Protein AF-A0A4T0B466-F1 (afdb_monomer_lite)

Foldseek 3Di:
DVVVVVVVVVVVPDDDDDVVLVQDDDPPGDPVVRDDDPVPDPDDPVNVVVVVVVVCPDPVNVPVVVVVVVVVVVVVVD

Radius of gyration: 26.65 Å; chains: 1; bounding box: 63×24×66 Å

Secondary structure (DSSP, 8-state):
-HHHHHHHHHHHHS----TTTT----TT--GGGSPPPGGG----HHHHHHHHHHHHSSHHHHHHHHHHHHHHHHHH--

Structure (mmCIF, N/CA/C/O backbone):
data_AF-A0A4T0B466-F1
#
_entry.id   AF-A0A4T0B466-F1
#
loop_
_atom_site.group_PDB
_atom_site.id
_atom_site.type_symbol
_atom_site.label_atom_id
_atom_site.label_alt_id
_atom_site.label_comp_id
_atom_site.label_asym_id
_atom_site.label_entity_id
_atom_site.label_seq_id
_atom_site.pdbx_PDB_ins_code
_atom_site.Cartn_x
_atom_site.Cartn_y
_atom_site.Cartn_z
_atom_site.occupancy
_atom_site.B_iso_or_equiv
_atom_site.auth_seq_id
_atom_site.auth_comp_id
_atom_site.auth_asym_id
_atom_site.auth_atom_id
_atom_site.pdbx_PDB_model_num
ATOM 1 N N . MET A 1 1 ? -44.568 15.088 25.591 1.00 51.97 1 MET A N 1
ATOM 2 C CA . MET A 1 1 ? -44.154 13.709 25.957 1.00 51.97 1 MET A CA 1
ATOM 3 C C . MET A 1 1 ? -43.382 12.966 24.852 1.00 51.97 1 MET A C 1
ATOM 5 O O . MET A 1 1 ? -42.551 12.139 25.199 1.00 51.97 1 MET A O 1
ATOM 9 N N . GLY A 1 2 ? -43.569 13.251 23.551 1.00 60.75 2 GLY A N 1
ATOM 10 C CA . GLY A 1 2 ? -42.846 12.553 22.464 1.00 60.75 2 GLY A CA 1
ATOM 11 C C . GLY A 1 2 ? -41.337 12.845 22.341 1.00 60.75 2 GLY A C 1
ATOM 12 O O . GLY A 1 2 ? -40.576 11.972 21.937 1.00 60.75 2 GLY A O 1
ATOM 13 N N . SER A 1 3 ? -40.874 14.030 22.755 1.00 64.62 3 SER A N 1
ATOM 14 C CA . SER A 1 3 ? -39.459 14.436 22.648 1.00 64.62 3 SER A CA 1
ATOM 15 C C . SER A 1 3 ? -38.510 13.668 23.577 1.00 64.62 3 SER A C 1
ATOM 17 O O . SER A 1 3 ? -37.347 13.466 23.236 1.00 64.62 3 SER A O 1
ATOM 19 N N . LEU A 1 4 ? -39.001 13.204 24.731 1.00 66.62 4 LEU A N 1
ATOM 20 C CA . LEU A 1 4 ? -38.206 12.448 25.705 1.00 66.62 4 LEU A CA 1
ATOM 21 C C . LEU A 1 4 ? -37.882 11.039 25.194 1.00 66.62 4 LEU A C 1
ATOM 23 O O . LEU A 1 4 ? -36.747 10.590 25.315 1.00 66.62 4 LEU A O 1
ATOM 27 N N . ARG A 1 5 ? -38.847 10.377 24.539 1.00 71.00 5 ARG A N 1
ATOM 28 C CA . ARG A 1 5 ? -38.630 9.056 23.928 1.00 71.00 5 ARG A CA 1
ATOM 29 C C . ARG A 1 5 ? -37.655 9.115 22.753 1.00 71.00 5 ARG A C 1
ATOM 31 O O . ARG A 1 5 ? -36.822 8.228 22.622 1.00 71.00 5 ARG A O 1
ATOM 38 N N . LEU A 1 6 ? -37.717 10.170 21.937 1.00 70.25 6 LEU A N 1
ATOM 39 C CA . LEU A 1 6 ? -36.784 10.373 20.820 1.00 70.25 6 LEU A CA 1
ATOM 40 C C . LEU A 1 6 ? -35.339 10.570 21.299 1.00 70.25 6 LEU A C 1
ATOM 42 O O . LEU A 1 6 ? -34.417 10.030 20.693 1.00 70.25 6 LEU A O 1
ATOM 46 N N . ARG A 1 7 ? -35.135 11.290 22.410 1.00 70.44 7 ARG A N 1
ATOM 47 C CA . ARG A 1 7 ? -33.807 11.456 23.024 1.00 70.44 7 ARG A CA 1
ATOM 48 C C . ARG A 1 7 ? -33.247 10.136 23.555 1.00 70.44 7 ARG A C 1
ATOM 50 O O . ARG A 1 7 ? -32.108 9.809 23.251 1.00 70.44 7 ARG A O 1
ATOM 57 N N . GLN A 1 8 ? -34.070 9.347 24.245 1.00 73.88 8 GLN A N 1
ATOM 58 C CA . GLN A 1 8 ? -33.668 8.031 24.756 1.00 73.88 8 GLN A CA 1
ATOM 59 C C . GLN A 1 8 ? -33.347 7.030 23.640 1.00 73.88 8 GLN A C 1
ATOM 61 O O . GLN A 1 8 ? 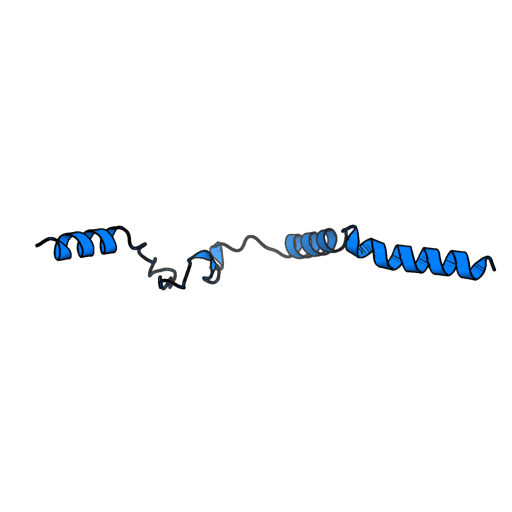-32.451 6.201 23.788 1.00 73.88 8 GLN A O 1
ATOM 66 N N . LEU A 1 9 ? -34.068 7.094 22.516 1.00 73.75 9 LEU A N 1
ATOM 67 C CA . LEU A 1 9 ? -33.771 6.257 21.355 1.00 73.75 9 LEU A CA 1
ATOM 68 C C . LEU A 1 9 ? -32.438 6.664 20.713 1.00 73.75 9 LEU A C 1
ATOM 70 O O . LEU A 1 9 ? -31.636 5.801 20.376 1.00 73.75 9 LEU A O 1
ATOM 74 N N . LYS A 1 10 ? -32.185 7.973 20.597 1.00 70.56 10 LYS A N 1
ATOM 75 C CA . LYS A 1 10 ? -30.934 8.518 20.061 1.00 70.56 10 LYS A CA 1
ATOM 76 C C . LYS A 1 10 ? -29.727 8.107 20.908 1.00 70.56 10 LYS A C 1
ATOM 78 O O . LYS A 1 10 ? -28.750 7.639 20.343 1.00 70.56 10 LYS A O 1
ATOM 83 N N . GLU A 1 11 ? -29.815 8.204 22.233 1.00 69.50 11 GLU A N 1
ATOM 84 C CA . GLU A 1 11 ? -28.746 7.763 23.146 1.00 69.50 11 GLU A CA 1
ATOM 85 C C . GLU A 1 11 ? -28.475 6.258 23.071 1.00 69.50 11 GLU A C 1
ATOM 87 O O . GLU A 1 11 ? -27.328 5.837 23.157 1.00 69.50 11 GLU A O 1
ATOM 92 N N . LYS A 1 12 ? -29.512 5.428 22.895 1.00 68.31 12 LYS A N 1
ATOM 93 C CA . LYS A 1 12 ? -29.331 3.973 22.750 1.00 68.31 12 LYS A CA 1
ATOM 94 C C . LYS A 1 12 ? -28.736 3.563 21.405 1.00 68.31 12 LYS A C 1
ATOM 96 O O . LYS A 1 12 ? -28.124 2.505 21.322 1.00 68.31 12 LYS A O 1
ATOM 101 N N . VAL A 1 13 ? -28.962 4.362 20.365 1.00 74.44 13 VAL A N 1
ATOM 102 C CA . VAL A 1 13 ? -28.423 4.134 19.017 1.00 74.44 13 VAL A CA 1
ATOM 103 C C . VAL A 1 13 ? -27.025 4.741 18.866 1.00 74.44 13 VAL A C 1
ATOM 105 O O . VAL A 1 13 ? -26.266 4.307 18.003 1.00 74.44 13 VAL A O 1
ATOM 108 N N . GLN A 1 14 ? -26.657 5.715 19.705 1.00 68.31 14 GLN A N 1
ATOM 109 C CA . GLN A 1 14 ? -25.300 6.244 19.735 1.00 68.31 14 GLN A CA 1
ATOM 110 C C . GLN A 1 14 ? -24.314 5.138 20.120 1.00 68.31 14 GLN A C 1
ATOM 112 O O . GLN A 1 14 ? -24.407 4.522 21.181 1.00 68.31 14 GLN A O 1
ATOM 117 N N . LEU A 1 15 ? -23.366 4.895 19.217 1.00 64.00 15 LEU A N 1
ATOM 118 C CA . LEU A 1 15 ? -22.254 3.984 19.432 1.00 64.00 15 LEU A CA 1
ATOM 119 C C . LEU A 1 15 ? -21.442 4.502 20.617 1.00 64.00 15 LEU A C 1
ATOM 121 O O . LEU A 1 15 ? -20.868 5.588 20.554 1.00 64.00 15 LEU A O 1
ATOM 125 N N . LYS A 1 16 ? -21.412 3.734 21.708 1.00 60.97 16 LYS A N 1
ATOM 126 C CA . LYS A 1 16 ? -20.511 4.027 22.820 1.00 60.97 16 LYS A CA 1
ATOM 127 C C . LYS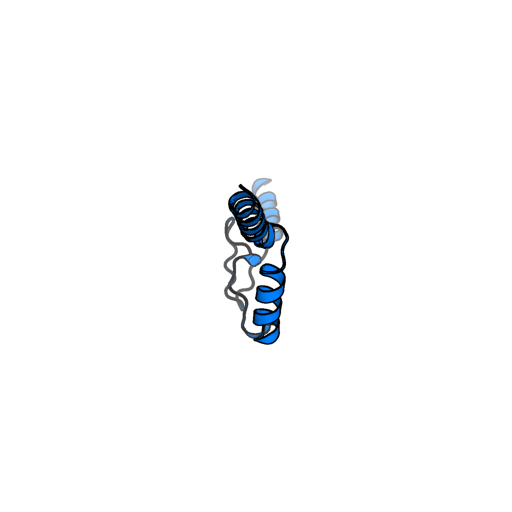 A 1 16 ? -19.074 3.835 22.335 1.00 60.97 16 LYS A C 1
ATOM 129 O O . LYS A 1 16 ? -18.732 2.765 21.824 1.00 60.97 16 LYS A O 1
ATOM 134 N N . GLY A 1 17 ? -18.280 4.897 22.437 1.00 59.72 17 GLY A N 1
ATOM 135 C CA . GLY A 1 17 ? -16.828 4.827 22.307 1.00 59.72 17 GLY A CA 1
ATOM 136 C C . GLY A 1 17 ? -16.249 3.999 23.439 1.00 59.72 17 GLY A C 1
ATOM 137 O O . GLY A 1 17 ? -16.824 3.964 24.528 1.00 59.72 17 GLY A O 1
ATOM 138 N N . ASP A 1 18 ? -15.165 3.291 23.152 1.00 62.62 18 ASP A N 1
ATOM 139 C CA . ASP A 1 18 ? -14.412 2.590 24.181 1.00 62.62 18 ASP A CA 1
ATOM 140 C C . ASP A 1 18 ? -13.420 3.578 24.816 1.00 62.62 18 ASP A C 1
ATOM 142 O O . ASP A 1 18 ? -12.518 4.082 24.140 1.00 62.62 18 ASP A O 1
ATOM 146 N N . GLU A 1 19 ? -13.626 3.926 26.091 1.00 59.22 19 GLU A N 1
ATOM 147 C CA . GLU A 1 19 ? -12.772 4.899 26.794 1.00 59.22 19 GLU A CA 1
ATOM 148 C C . GLU A 1 19 ? -11.363 4.340 27.051 1.00 59.22 19 GLU A C 1
ATOM 150 O O . GLU A 1 19 ? -10.397 5.104 27.073 1.00 59.22 19 GLU A O 1
ATOM 155 N N . ASP A 1 20 ? -11.225 3.013 27.143 1.00 59.47 20 ASP A N 1
ATOM 156 C CA . ASP A 1 20 ? -9.945 2.332 27.367 1.00 59.47 20 ASP A CA 1
ATOM 157 C C . ASP A 1 20 ? -8.990 2.476 26.163 1.00 59.47 20 ASP A C 1
ATOM 159 O O . ASP A 1 20 ? -7.771 2.582 26.326 1.00 59.47 20 ASP A O 1
ATOM 163 N N . GLU A 1 21 ? -9.535 2.570 24.946 1.00 60.75 21 GLU A N 1
ATOM 164 C CA . GLU A 1 21 ? -8.778 2.783 23.704 1.00 60.75 21 GLU A CA 1
ATOM 165 C C . GLU A 1 21 ? -8.703 4.270 23.284 1.00 60.75 21 GLU A C 1
ATOM 167 O O . GLU A 1 21 ? -8.230 4.581 22.191 1.00 60.75 21 GLU A O 1
ATOM 172 N N . HIS A 1 22 ? -9.101 5.206 24.163 1.00 58.34 22 HIS A N 1
ATOM 173 C CA . HIS A 1 22 ? -9.150 6.654 23.889 1.00 58.34 22 HIS A CA 1
ATOM 174 C C . HIS A 1 22 ? -9.980 7.003 22.637 1.00 58.34 22 HIS A C 1
ATOM 176 O O . HIS A 1 22 ? -9.682 7.964 21.917 1.00 58.34 22 HIS A O 1
ATOM 182 N N . GLU A 1 23 ? -11.042 6.238 22.368 1.00 61.31 23 GLU A N 1
ATOM 183 C CA . GLU A 1 23 ? -11.872 6.438 21.186 1.00 61.31 23 GLU A CA 1
ATOM 184 C C . GLU A 1 23 ? -12.935 7.515 21.430 1.00 61.31 23 GLU A C 1
ATOM 186 O O . GLU A 1 23 ? -14.031 7.245 21.924 1.00 61.31 23 GLU A O 1
ATOM 191 N N . GLN A 1 24 ? -12.639 8.765 21.060 1.00 59.56 24 GLN A N 1
ATOM 192 C CA . GLN A 1 24 ? -13.661 9.812 21.040 1.00 59.56 24 GLN A CA 1
ATOM 193 C C . GLN A 1 24 ? -14.591 9.605 19.841 1.00 59.56 24 GLN A C 1
ATOM 195 O O . GLN A 1 24 ? -14.174 9.738 18.689 1.00 59.56 24 GLN A O 1
ATOM 200 N N . VAL A 1 25 ? -15.858 9.290 20.112 1.00 56.94 25 VAL A N 1
ATOM 201 C CA . VAL A 1 25 ? -16.891 9.118 19.082 1.00 56.94 25 VAL A CA 1
ATOM 202 C C . VAL A 1 25 ? -17.639 10.437 18.911 1.00 56.94 25 VAL A C 1
ATOM 204 O O . VAL A 1 25 ? -18.565 10.753 19.656 1.00 56.94 25 VAL A O 1
ATOM 207 N N . ASP A 1 26 ? -17.217 11.214 17.920 1.00 63.66 26 ASP A N 1
ATOM 208 C CA . ASP A 1 26 ? -17.948 12.369 17.393 1.00 63.66 26 ASP A CA 1
ATOM 209 C C . ASP A 1 26 ? -18.559 12.002 16.030 1.00 63.66 26 ASP A C 1
ATOM 211 O O . ASP A 1 26 ? -18.150 11.026 15.404 1.00 63.66 26 ASP A O 1
ATOM 215 N N . SER A 1 27 ? -19.508 12.789 15.518 1.00 67.12 27 SER A N 1
ATOM 216 C CA . SER A 1 27 ? -20.118 12.578 14.193 1.00 67.12 27 SER A CA 1
ATOM 217 C C . SER A 1 27 ? -19.098 12.527 13.041 1.00 67.12 27 SER A C 1
ATOM 219 O O . SER A 1 27 ? -19.452 12.097 11.944 1.00 67.12 27 SER A O 1
ATOM 221 N N . TRP A 1 28 ? -17.864 12.979 13.280 1.00 65.06 28 TRP A N 1
ATOM 222 C CA . TRP A 1 28 ? -16.749 13.019 12.332 1.00 65.06 28 TRP A CA 1
ATOM 223 C C . TRP A 1 28 ? -15.591 12.083 12.699 1.00 65.06 28 TRP A C 1
ATOM 225 O O . TRP A 1 28 ? -14.628 11.983 11.942 1.00 65.06 28 TRP A O 1
ATOM 235 N N . SER A 1 29 ? -15.667 11.408 13.848 1.00 65.69 29 SER A N 1
ATOM 236 C CA . SER A 1 29 ? -14.620 10.519 14.348 1.00 65.69 29 SER A CA 1
ATOM 237 C C . SER A 1 29 ? -15.120 9.079 14.304 1.00 65.69 29 SER A C 1
ATOM 239 O O . SER A 1 29 ? -16.009 8.685 15.059 1.00 65.69 29 SER A O 1
ATOM 241 N N . ASN A 1 30 ? -14.571 8.301 13.371 1.00 72.56 30 ASN A N 1
ATOM 242 C CA . ASN A 1 30 ? -14.850 6.876 13.226 1.00 72.56 30 ASN A CA 1
ATOM 243 C C . ASN A 1 30 ? -13.726 6.053 13.868 1.00 72.56 30 ASN A C 1
ATOM 245 O O . ASN A 1 30 ? -12.572 6.478 13.850 1.00 72.56 30 ASN A O 1
ATOM 249 N N . ARG A 1 31 ? -14.044 4.846 14.351 1.00 67.50 31 ARG A N 1
ATOM 250 C CA . ARG A 1 31 ? -13.064 3.928 14.959 1.00 67.50 31 ARG A CA 1
ATOM 251 C C . ARG A 1 31 ? -11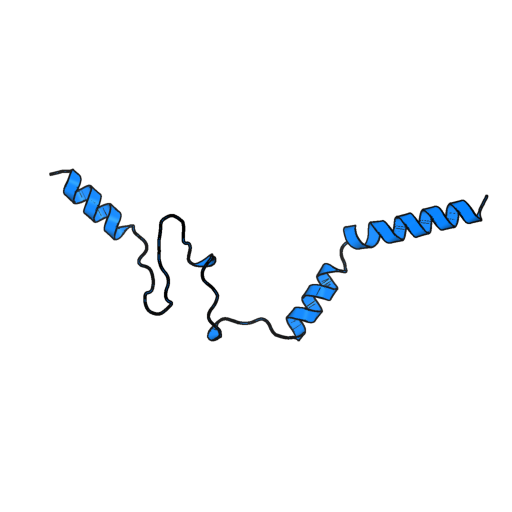.899 3.597 14.018 1.00 67.50 31 ARG A C 1
ATOM 253 O O . ARG A 1 31 ? -10.770 3.451 14.463 1.00 67.50 31 ARG A O 1
ATOM 260 N N . ASP A 1 32 ? -12.146 3.580 12.707 1.00 71.81 32 ASP A N 1
ATOM 261 C CA . ASP A 1 32 ? -11.115 3.320 11.688 1.00 71.81 32 ASP A CA 1
ATOM 262 C C . ASP A 1 32 ? -10.083 4.455 11.535 1.00 71.81 32 ASP A C 1
ATOM 264 O O . ASP A 1 32 ? -9.014 4.243 10.965 1.00 71.81 32 ASP A O 1
ATOM 268 N N . LEU A 1 33 ? -10.393 5.669 12.008 1.00 74.38 33 LEU A N 1
ATOM 269 C CA . LEU A 1 33 ? -9.487 6.825 11.955 1.00 74.38 33 LEU A CA 1
ATOM 270 C C . LEU A 1 33 ? -8.543 6.883 13.163 1.00 74.38 33 LEU A C 1
ATOM 272 O O . LEU A 1 33 ? -7.608 7.686 13.185 1.00 74.38 33 LEU A O 1
ATOM 276 N N . ILE A 1 34 ? -8.797 6.057 14.174 1.00 75.81 34 ILE A N 1
ATOM 277 C CA . ILE A 1 34 ? -8.047 6.039 15.423 1.00 75.81 34 ILE A CA 1
ATOM 278 C C . ILE A 1 34 ? -6.757 5.248 15.191 1.00 75.81 34 ILE A C 1
ATOM 280 O O . ILE A 1 34 ? -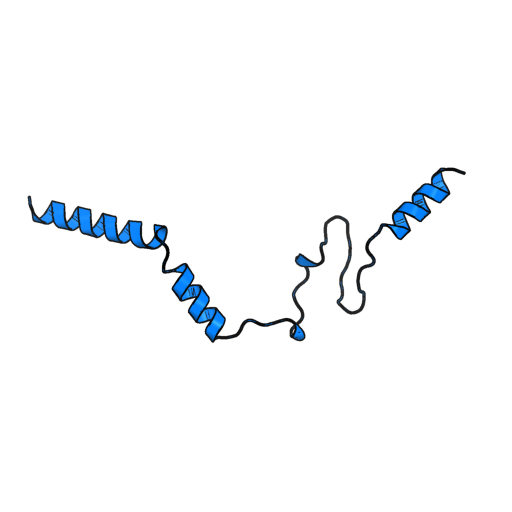6.781 4.190 14.552 1.00 75.81 34 ILE A O 1
ATOM 284 N N . PRO A 1 35 ? -5.597 5.747 15.656 1.00 76.62 35 PRO A N 1
ATOM 285 C CA . PRO A 1 35 ? -4.336 5.049 15.459 1.00 76.62 35 PRO A CA 1
ATOM 286 C C . PRO A 1 35 ? -4.386 3.652 16.086 1.00 76.62 35 PRO A C 1
ATOM 288 O O . PRO A 1 35 ? -4.723 3.492 17.257 1.00 76.62 35 PRO A O 1
ATOM 291 N N . LEU A 1 36 ? -4.007 2.636 15.305 1.00 77.75 36 LEU A N 1
ATOM 292 C CA . LEU A 1 36 ? -4.047 1.252 15.770 1.00 77.75 36 LEU A CA 1
ATOM 293 C C . LEU A 1 36 ? -3.090 1.024 16.955 1.00 77.75 36 LEU A C 1
ATOM 295 O O . LEU A 1 36 ? -1.908 1.391 16.867 1.00 77.75 36 LEU A O 1
ATOM 299 N N . PRO A 1 37 ? -3.542 0.344 18.026 1.00 81.62 37 PRO A N 1
ATOM 300 C CA . PRO A 1 37 ? -2.692 0.029 19.163 1.00 81.62 37 PRO A CA 1
ATOM 301 C C . PRO A 1 37 ? -1.575 -0.954 18.764 1.00 81.62 37 PRO A C 1
ATOM 303 O O . PRO A 1 37 ? -1.757 -1.775 17.856 1.00 81.62 37 PRO A O 1
ATOM 306 N N . PRO A 1 38 ? -0.415 -0.938 19.454 1.00 80.81 38 PRO A N 1
ATOM 307 C CA . PRO A 1 38 ? 0.724 -1.800 19.122 1.00 80.81 38 PRO A CA 1
ATOM 308 C C . PRO A 1 38 ? 0.402 -3.302 19.110 1.00 80.81 38 PRO A C 1
ATOM 310 O O . PRO A 1 38 ? 1.002 -4.040 18.332 1.00 80.81 38 PRO A O 1
ATOM 313 N N . SER A 1 39 ? -0.563 -3.747 19.921 1.00 83.50 39 SER A N 1
ATOM 314 C CA . SER A 1 39 ? -1.034 -5.140 19.989 1.00 83.50 39 SER A CA 1
ATOM 315 C C . SER A 1 39 ? -1.694 -5.634 18.698 1.00 83.50 39 SER A C 1
ATOM 317 O O . SER A 1 39 ? -1.674 -6.831 18.424 1.00 83.50 39 SER A O 1
ATOM 319 N N . ARG A 1 40 ? -2.252 -4.729 17.883 1.00 83.06 40 ARG A N 1
ATOM 320 C CA . ARG A 1 40 ? -2.926 -5.049 16.614 1.00 83.06 40 ARG A CA 1
ATOM 321 C C . ARG A 1 40 ? -2.013 -4.909 15.389 1.00 83.06 40 ARG A C 1
ATOM 323 O O . ARG A 1 40 ? -2.466 -5.078 14.258 1.00 83.06 40 ARG A O 1
ATOM 330 N N . ARG A 1 41 ? -0.719 -4.618 15.574 1.00 87.31 41 ARG A N 1
ATOM 331 C CA . ARG A 1 41 ? 0.232 -4.455 14.464 1.00 87.31 41 ARG A CA 1
ATOM 332 C C . ARG A 1 41 ? 0.704 -5.812 13.937 1.00 87.31 41 ARG A C 1
ATOM 334 O O . ARG A 1 41 ? 1.607 -6.425 14.493 1.00 87.31 41 ARG A O 1
ATOM 341 N N . THR A 1 42 ? 0.142 -6.239 12.811 1.00 89.88 42 THR A N 1
ATOM 342 C CA . THR A 1 42 ? 0.548 -7.466 12.099 1.00 89.88 42 THR A CA 1
ATOM 343 C C . THR A 1 42 ? 1.659 -7.239 11.067 1.00 89.88 42 THR A C 1
ATOM 345 O O . THR A 1 42 ? 2.257 -8.192 10.577 1.00 89.88 42 THR A O 1
ATOM 348 N N . TRP A 1 43 ? 1.967 -5.981 10.736 1.00 90.88 43 TRP A N 1
ATOM 349 C CA . TRP A 1 43 ? 2.977 -5.634 9.736 1.00 90.88 43 TRP A CA 1
ATOM 350 C C . TRP A 1 43 ? 4.395 -5.640 10.310 1.00 90.88 43 TRP A C 1
ATOM 352 O O . TRP A 1 43 ? 4.731 -4.848 11.190 1.00 90.88 43 TRP A O 1
ATOM 362 N N . GLY A 1 44 ? 5.234 -6.509 9.749 1.00 90.19 44 GLY A N 1
ATOM 363 C CA . GLY A 1 44 ? 6.674 -6.579 9.994 1.00 90.19 44 GLY A CA 1
ATOM 364 C C . GLY A 1 44 ? 7.493 -6.298 8.732 1.00 90.19 44 GLY A C 1
ATOM 365 O O . GLY A 1 44 ? 6.953 -6.007 7.664 1.00 90.19 44 GLY A O 1
ATOM 366 N N . TRP A 1 45 ? 8.814 -6.438 8.838 1.00 93.44 45 TRP A N 1
ATOM 367 C CA . TRP A 1 45 ? 9.750 -6.139 7.748 1.00 93.44 45 TRP A CA 1
ATOM 368 C C . TRP A 1 45 ? 9.481 -6.934 6.466 1.00 93.44 45 TRP A C 1
ATOM 370 O O . TRP A 1 45 ? 9.522 -6.367 5.380 1.00 93.44 45 TRP A O 1
ATOM 380 N N . PHE A 1 46 ? 9.144 -8.224 6.570 1.00 93.69 46 PHE A N 1
ATOM 381 C CA . PHE A 1 46 ? 8.832 -9.04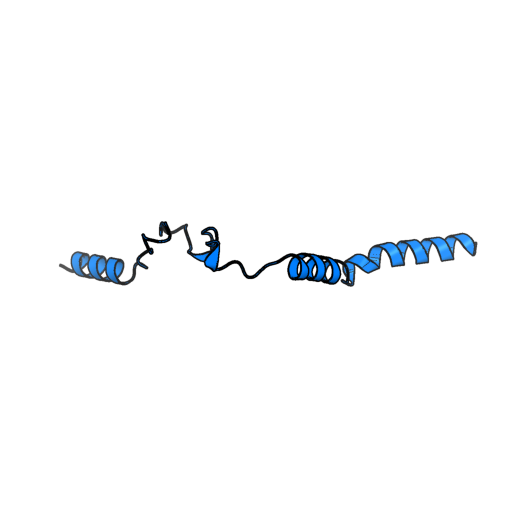3 5.392 1.00 93.69 46 PHE A CA 1
ATOM 382 C C . PHE A 1 46 ? 7.609 -8.519 4.627 1.00 93.69 46 PHE A C 1
ATOM 384 O O . PHE A 1 46 ? 7.637 -8.428 3.403 1.00 93.69 46 PHE A O 1
ATOM 391 N N . HIS A 1 47 ? 6.562 -8.112 5.349 1.00 93.56 47 HIS A N 1
ATOM 392 C CA . HIS A 1 47 ? 5.371 -7.516 4.746 1.00 93.56 47 HIS A CA 1
ATOM 393 C C . HIS A 1 47 ? 5.693 -6.186 4.066 1.00 93.56 47 HIS A C 1
ATOM 395 O O . HIS A 1 47 ? 5.213 -5.941 2.965 1.00 93.56 47 HIS A O 1
ATOM 401 N N . PHE A 1 48 ? 6.558 -5.370 4.676 1.00 92.06 48 PHE A N 1
ATOM 402 C CA . PHE A 1 48 ? 7.037 -4.129 4.072 1.00 92.06 48 PHE A CA 1
ATOM 403 C C . PHE A 1 48 ? 7.739 -4.390 2.735 1.00 92.06 48 PHE A C 1
ATOM 405 O O . PHE A 1 48 ? 7.340 -3.829 1.716 1.00 92.06 48 PHE A O 1
ATOM 412 N N . PHE A 1 49 ? 8.732 -5.283 2.708 1.00 95.94 49 PHE A N 1
ATOM 413 C CA . PHE A 1 49 ? 9.441 -5.610 1.469 1.00 95.94 49 PHE A CA 1
ATOM 414 C C . PHE A 1 49 ? 8.511 -6.225 0.419 1.00 95.94 49 PHE A C 1
ATOM 416 O O . PHE A 1 49 ? 8.488 -5.757 -0.717 1.00 95.94 49 PHE A O 1
ATOM 423 N N . GLY A 1 50 ? 7.694 -7.212 0.800 1.00 95.25 50 GLY A N 1
ATOM 424 C CA . GLY A 1 50 ? 6.747 -7.858 -0.108 1.00 95.25 50 GLY A CA 1
ATOM 425 C C . GLY A 1 50 ? 5.750 -6.875 -0.722 1.00 95.25 50 GLY A C 1
ATOM 426 O O . GLY A 1 50 ? 5.516 -6.911 -1.929 1.00 95.25 50 GLY A O 1
ATOM 427 N N . TYR A 1 51 ? 5.219 -5.948 0.079 1.00 94.38 51 TYR A N 1
ATOM 428 C CA . TYR A 1 51 ? 4.328 -4.894 -0.398 1.00 94.38 51 TYR A CA 1
ATOM 429 C C . TYR A 1 51 ? 4.995 -4.011 -1.449 1.00 94.38 51 TYR A C 1
ATOM 431 O O . TYR A 1 51 ? 4.430 -3.810 -2.520 1.00 94.38 51 TYR A O 1
ATOM 439 N N . TRP A 1 52 ? 6.208 -3.522 -1.188 1.00 94.38 52 TRP A N 1
ATOM 440 C CA . TRP A 1 52 ? 6.908 -2.648 -2.131 1.00 94.38 52 TRP A CA 1
ATOM 441 C C . TRP A 1 52 ? 7.298 -3.357 -3.424 1.00 94.38 52 TRP A C 1
ATOM 443 O O . TRP A 1 52 ? 7.198 -2.764 -4.502 1.00 94.38 52 TRP A O 1
ATOM 453 N N . THR A 1 53 ? 7.689 -4.629 -3.341 1.00 94.81 53 THR A N 1
ATOM 454 C CA . THR A 1 53 ? 7.953 -5.453 -4.523 1.00 94.81 53 THR A CA 1
ATOM 455 C C . THR A 1 53 ? 6.690 -5.612 -5.365 1.00 94.81 53 THR A C 1
ATOM 457 O O . THR A 1 53 ? 6.713 -5.290 -6.549 1.00 94.81 53 THR A O 1
ATOM 460 N N . LEU A 1 54 ? 5.572 -6.032 -4.768 1.00 93.44 54 LEU A N 1
ATOM 461 C CA . LEU A 1 54 ? 4.309 -6.217 -5.492 1.00 93.44 54 LEU A CA 1
ATOM 462 C C . LEU A 1 54 ? 3.757 -4.900 -6.042 1.00 93.44 54 LEU A C 1
ATOM 464 O O . LEU A 1 54 ? 3.318 -4.850 -7.186 1.00 93.44 54 LEU A O 1
ATOM 468 N N . ASN A 1 55 ? 3.846 -3.820 -5.266 1.00 93.38 55 ASN A N 1
ATOM 469 C CA . ASN A 1 55 ? 3.451 -2.489 -5.709 1.00 93.38 55 ASN A CA 1
ATOM 470 C C . ASN A 1 55 ? 4.274 -2.030 -6.921 1.00 93.38 55 ASN A C 1
ATOM 472 O O . ASN A 1 55 ? 3.737 -1.378 -7.807 1.00 93.38 55 ASN A O 1
ATOM 476 N N . SER A 1 56 ? 5.556 -2.390 -6.997 1.00 91.81 56 SER A N 1
ATOM 477 C CA . SER A 1 56 ? 6.408 -2.070 -8.152 1.00 91.81 56 SER A CA 1
ATOM 478 C C . SER A 1 56 ? 6.134 -2.971 -9.364 1.00 91.81 56 SER A C 1
ATOM 480 O O . SER A 1 56 ? 6.353 -2.560 -10.505 1.00 91.81 56 SER A O 1
ATOM 482 N N . LEU A 1 57 ? 5.632 -4.188 -9.138 1.00 91.38 57 LEU A N 1
ATOM 483 C CA . LEU A 1 57 ? 5.265 -5.169 -10.162 1.00 91.38 57 LEU A CA 1
ATOM 484 C C . LEU A 1 57 ? 3.834 -4.946 -10.678 1.00 91.38 57 LEU A C 1
ATOM 486 O O . LEU A 1 57 ? 2.996 -5.844 -10.645 1.00 91.38 57 LEU A O 1
ATOM 490 N N . ASN A 1 58 ? 3.556 -3.747 -11.187 1.00 91.00 58 ASN A N 1
ATOM 491 C CA . ASN A 1 58 ? 2.269 -3.419 -11.799 1.00 91.00 58 ASN A CA 1
ATOM 492 C C . ASN A 1 58 ? 2.441 -2.930 -13.243 1.00 91.00 58 ASN A C 1
ATOM 494 O O . ASN A 1 58 ? 3.454 -2.322 -13.582 1.00 91.00 58 ASN A O 1
ATOM 498 N N . VAL A 1 59 ? 1.437 -3.170 -14.092 1.00 89.56 59 VAL A N 1
ATOM 499 C CA . VAL A 1 59 ? 1.497 -2.857 -15.531 1.00 89.56 59 VAL A CA 1
ATOM 500 C C . VAL A 1 59 ? 1.817 -1.383 -15.783 1.00 89.56 59 VAL A C 1
ATOM 502 O O . VAL A 1 59 ? 2.681 -1.090 -16.604 1.00 89.56 59 VAL A O 1
ATOM 505 N N . SER A 1 60 ? 1.184 -0.461 -15.055 1.00 89.38 60 SER A N 1
ATOM 506 C CA . SER A 1 60 ? 1.414 0.981 -15.202 1.00 89.38 60 SER A CA 1
ATOM 507 C C . SER A 1 60 ? 2.879 1.362 -14.963 1.00 89.38 60 SER A C 1
ATOM 509 O O . SER A 1 60 ? 3.420 2.208 -15.667 1.00 89.38 60 SER A O 1
ATOM 511 N N . ASN A 1 61 ? 3.554 0.690 -14.028 1.00 89.94 61 ASN A N 1
ATOM 512 C CA . ASN A 1 61 ? 4.965 0.921 -13.727 1.00 89.94 61 ASN A CA 1
ATOM 513 C C . ASN A 1 61 ? 5.896 0.430 -14.854 1.00 89.94 61 ASN A C 1
ATOM 515 O O . ASN A 1 61 ? 6.951 1.015 -15.087 1.00 89.94 61 ASN A O 1
ATOM 519 N N . TRP A 1 62 ? 5.493 -0.609 -15.595 1.00 90.19 62 TRP A N 1
ATOM 520 C CA . TRP A 1 62 ? 6.256 -1.170 -16.720 1.00 90.19 62 TRP A CA 1
ATOM 521 C C . TRP A 1 62 ? 5.950 -0.511 -18.078 1.00 90.19 62 TRP A C 1
ATOM 523 O O . TRP A 1 62 ? 6.728 -0.661 -19.021 1.00 90.19 62 TRP A O 1
ATOM 533 N N . GLN A 1 63 ? 4.864 0.260 -18.200 1.00 91.12 63 GLN A N 1
ATOM 534 C CA . GLN A 1 63 ? 4.494 0.954 -19.445 1.00 91.12 63 GLN A CA 1
ATOM 535 C C . GLN A 1 63 ? 5.507 2.032 -19.856 1.00 91.12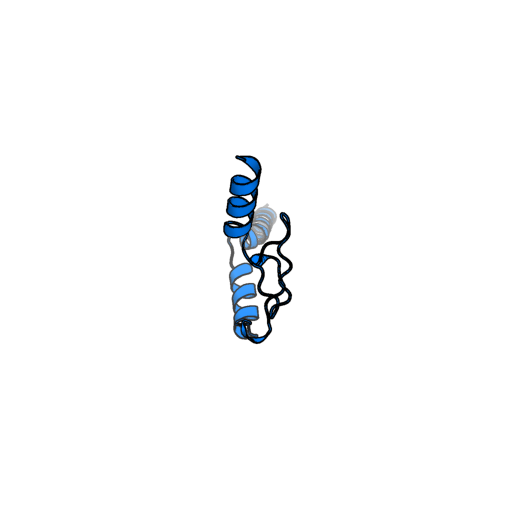 63 GLN A C 1
ATOM 537 O O . GLN A 1 63 ? 5.871 2.139 -21.032 1.00 91.12 63 GLN A O 1
ATOM 542 N N . THR A 1 64 ? 5.982 2.815 -18.888 1.00 89.12 64 THR A N 1
ATOM 543 C CA . THR A 1 64 ? 6.948 3.899 -19.107 1.00 89.12 64 THR A CA 1
ATOM 544 C C . THR A 1 64 ? 8.272 3.395 -19.701 1.00 89.12 64 THR A C 1
ATOM 546 O O . THR A 1 64 ? 8.633 3.842 -20.792 1.00 89.12 64 THR A O 1
ATOM 549 N N . PRO A 1 65 ? 8.991 2.435 -19.080 1.00 88.81 65 PRO A N 1
ATOM 550 C CA . PRO A 1 65 ? 10.232 1.912 -19.654 1.00 88.81 65 PRO A CA 1
ATOM 551 C C . PRO A 1 65 ? 10.019 1.191 -20.992 1.00 88.81 65 PRO A C 1
ATOM 553 O O . PRO A 1 65 ? 10.867 1.306 -21.875 1.00 88.81 65 PRO A O 1
ATOM 556 N N . ASN A 1 66 ? 8.882 0.513 -21.193 1.00 89.75 66 ASN A N 1
ATOM 557 C CA . ASN A 1 66 ? 8.563 -0.118 -22.477 1.00 89.75 66 ASN A CA 1
ATOM 558 C C . ASN A 1 66 ? 8.453 0.911 -23.614 1.00 89.75 66 ASN A C 1
ATOM 560 O O . ASN A 1 66 ? 8.958 0.688 -24.713 1.00 89.75 66 ASN A O 1
ATOM 564 N N . THR A 1 67 ? 7.841 2.065 -23.338 1.00 91.38 67 THR A N 1
ATOM 565 C CA . THR A 1 67 ? 7.746 3.168 -24.307 1.00 91.38 67 THR A CA 1
ATOM 566 C C . THR A 1 67 ? 9.122 3.726 -24.656 1.00 91.38 67 THR A C 1
ATOM 568 O O . THR A 1 67 ? 9.420 3.915 -25.835 1.00 91.38 67 THR A O 1
ATOM 571 N N . PHE A 1 68 ? 9.984 3.936 -23.656 1.00 90.44 68 PHE A N 1
ATOM 572 C CA . PHE A 1 68 ? 11.353 4.400 -23.892 1.00 90.44 68 PHE A CA 1
ATOM 573 C C . PHE A 1 68 ? 12.168 3.414 -24.730 1.00 90.44 68 PHE A C 1
ATOM 575 O O . PHE A 1 68 ? 12.845 3.830 -25.669 1.00 90.44 68 PHE A O 1
ATOM 582 N N . LEU A 1 69 ? 12.071 2.116 -24.435 1.00 91.31 69 LEU A N 1
ATOM 583 C CA . LEU A 1 69 ? 12.751 1.079 -25.208 1.00 91.31 69 LEU A CA 1
ATOM 584 C C . LEU A 1 69 ? 12.255 1.046 -26.659 1.00 91.31 69 LEU A C 1
ATOM 586 O O . LEU A 1 69 ? 13.064 1.019 -27.580 1.00 91.31 69 LEU A O 1
ATOM 590 N N . CYS A 1 70 ? 10.940 1.121 -26.868 1.00 91.25 70 CYS A N 1
ATOM 591 C CA . CYS A 1 70 ? 10.350 1.150 -28.205 1.00 91.25 70 CYS A CA 1
ATOM 592 C C . CYS A 1 70 ? 10.816 2.377 -29.008 1.00 91.25 70 CYS A C 1
ATOM 594 O O . CYS A 1 70 ? 11.261 2.244 -30.147 1.00 91.25 70 CYS A O 1
ATOM 596 N N . MET A 1 71 ? 10.793 3.564 -28.392 1.00 91.50 71 MET A N 1
ATOM 597 C CA . MET A 1 71 ? 11.268 4.798 -29.021 1.00 91.50 71 MET A CA 1
ATOM 598 C C . MET A 1 71 ? 12.752 4.713 -29.393 1.00 91.50 71 MET A C 1
ATOM 600 O O . MET A 1 71 ? 13.130 5.101 -30.496 1.00 91.50 71 MET A O 1
ATOM 604 N N . PHE A 1 72 ? 13.584 4.178 -28.497 1.00 88.38 72 PHE A N 1
ATOM 605 C CA . PHE A 1 72 ? 15.009 3.993 -28.750 1.00 88.38 72 PHE A CA 1
ATOM 606 C C . PHE A 1 72 ? 15.268 3.008 -29.895 1.00 88.38 72 PHE A C 1
ATOM 608 O O . PHE A 1 72 ? 16.040 3.320 -30.798 1.00 88.38 72 PHE A O 1
ATOM 615 N N . CYS A 1 73 ? 14.603 1.849 -29.904 1.00 83.56 73 CYS A N 1
ATOM 616 C CA . CYS A 1 73 ? 14.751 0.866 -30.979 1.00 83.56 73 CYS A CA 1
ATOM 617 C C . CYS A 1 73 ? 14.393 1.457 -32.349 1.00 83.56 73 CYS A C 1
ATOM 619 O O . CYS A 1 73 ? 15.142 1.264 -33.302 1.00 83.56 73 CYS A O 1
ATOM 621 N N . ILE A 1 74 ? 13.306 2.230 -32.433 1.00 82.44 74 ILE A N 1
ATOM 622 C CA . ILE A 1 74 ? 12.902 2.898 -33.677 1.00 82.44 74 ILE A CA 1
ATOM 623 C C . ILE A 1 74 ? 13.940 3.947 -34.099 1.00 82.44 74 ILE A C 1
ATOM 625 O O . ILE A 1 74 ? 14.303 4.002 -35.269 1.00 82.44 74 ILE A O 1
ATOM 629 N N . ALA A 1 75 ? 14.453 4.751 -33.164 1.00 72.62 75 ALA A N 1
ATOM 630 C CA . ALA A 1 75 ? 15.438 5.792 -33.460 1.00 72.62 75 ALA A CA 1
ATOM 631 C C . ALA A 1 75 ? 16.798 5.248 -33.939 1.00 72.62 75 ALA A C 1
ATOM 633 O O . ALA A 1 75 ? 17.518 5.963 -34.622 1.00 72.62 75 ALA A O 1
ATOM 634 N N . VAL A 1 76 ? 17.160 4.008 -33.590 1.00 71.69 76 VAL A N 1
ATOM 635 C CA . VAL A 1 76 ? 18.414 3.359 -34.025 1.00 71.69 76 VAL A CA 1
ATOM 636 C C . VAL A 1 76 ? 18.283 2.692 -35.406 1.00 71.69 76 VAL A C 1
ATOM 638 O O . VAL A 1 76 ? 19.290 2.381 -36.037 1.00 71.69 76 VAL A O 1
ATOM 641 N N . GLN A 1 77 ? 17.060 2.460 -35.890 1.00 58.41 77 GLN A N 1
ATOM 642 C CA . GLN A 1 77 ? 16.793 1.821 -37.188 1.00 58.41 77 GLN A CA 1
ATOM 643 C C . GLN A 1 77 ? 16.628 2.814 -38.357 1.00 58.41 77 GLN A C 1
ATOM 645 O O . GLN A 1 77 ? 16.388 2.370 -39.481 1.00 58.41 77 GLN A O 1
ATOM 650 N N . VAL A 1 78 ? 16.754 4.123 -38.106 1.00 52.25 78 VAL A N 1
ATOM 651 C CA . VAL A 1 78 ? 16.690 5.220 -39.096 1.00 52.25 78 VAL A CA 1
ATOM 652 C C . VAL A 1 78 ? 18.050 5.898 -39.188 1.00 52.25 78 VAL A C 1
ATOM 654 O O . VAL A 1 78 ? 18.469 6.198 -40.327 1.00 52.25 78 VAL A O 1
#

pLDDT: mean 77.87, std 13.1, range [51.97, 95.94]

Organism: Aureobasidium pullulans (NCBI:txid5580)

Sequence (78 aa):
MGSLRLRQLKEKVQLKGDEDEHEQVDSWSNRDLIPLPPSRRTWGWFHFFGYWTLNSLNVSNWQTPNTFLCMFCIAVQV